Protein AF-A0A4W5R5I4-F1 (afdb_monomer)

Mean predicted aligned error: 6.37 Å

Organism: NCBI:txid62062

Nearest PDB structures (foldseek):
  8a1g-assembly2_B  TM=8.788E-01  e=7.323E-13  Homo sapiens
  8afz-assembly1_A  TM=8.769E-01  e=2.510E-12  Homo sapiens
  7aal-assembly1_B  TM=5.840E-01  e=8.034E-02  Homo sapiens
  8qbr-assembly1_A  TM=6.246E-01  e=3.257E-01  Nostoc punctiforme
  5f4y-assembly1_A  TM=2.989E-01  e=4.788E+00  Homo sapiens

Solvent-accessible surface area (backbone atoms only — not comparable to full-atom values): 8932 Å² total; per-residue (Å²): 114,73,26,82,76,42,84,52,62,55,51,14,51,32,46,48,50,48,52,54,43,52,54,54,48,50,54,48,50,52,55,47,53,49,45,50,43,69,48,47,48,48,50,52,51,52,49,53,52,49,54,50,52,52,51,53,50,54,52,50,49,53,51,41,43,50,55,22,51,55,43,45,54,48,41,52,55,48,53,57,51,43,54,52,39,62,76,67,71,44,68,86,61,46,59,58,46,51,55,55,45,55,53,37,53,53,52,30,55,49,28,49,52,54,37,50,52,52,54,53,50,50,54,54,50,51,60,46,45,64,65,50,50,56,51,55,52,51,54,47,52,48,53,46,53,52,51,53,52,52,50,53,54,51,52,50,51,50,52,62,69,44,47,65,46,61,55,62,63,108

Structure (mmCIF, N/CA/C/O backbone):
data_AF-A0A4W5R5I4-F1
#
_entry.id   AF-A0A4W5R5I4-F1
#
loop_
_atom_site.group_PDB
_atom_site.id
_atom_site.type_symbol
_atom_site.label_atom_id
_atom_site.label_alt_id
_atom_site.label_comp_id
_atom_site.label_asym_id
_atom_site.label_entity_id
_atom_site.label_seq_id
_atom_site.pdbx_PDB_ins_code
_atom_site.Cartn_x
_atom_site.Cartn_y
_atom_site.Cartn_z
_atom_site.occupancy
_atom_site.B_iso_or_equiv
_atom_site.auth_seq_id
_atom_site.auth_comp_id
_atom_site.auth_asym_id
_atom_site.auth_atom_id
_atom_site.pdbx_PDB_model_num
ATOM 1 N N . MET A 1 1 ? 22.814 18.826 -37.846 1.00 69.38 1 MET A N 1
ATOM 2 C CA . MET A 1 1 ? 23.467 17.504 -37.926 1.00 69.38 1 MET A CA 1
ATOM 3 C C . MET A 1 1 ? 24.881 17.719 -38.431 1.00 69.38 1 MET A C 1
ATOM 5 O O . MET A 1 1 ? 25.020 18.182 -39.555 1.00 69.38 1 MET A O 1
ATOM 9 N N . LEU A 1 2 ? 25.903 17.449 -37.614 1.00 81.38 2 LEU A N 1
ATOM 10 C CA . LEU A 1 2 ? 27.311 17.617 -38.015 1.00 81.38 2 LEU A CA 1
ATOM 11 C C . LEU A 1 2 ? 27.674 16.751 -39.233 1.00 81.38 2 LEU A C 1
ATOM 13 O O . LEU A 1 2 ? 28.460 17.185 -40.063 1.00 81.38 2 LEU A O 1
ATOM 17 N N . GLY A 1 3 ? 27.018 15.595 -39.407 1.00 79.94 3 GLY A N 1
ATOM 18 C CA . GLY A 1 3 ? 27.199 14.737 -40.584 1.00 79.94 3 GLY A CA 1
ATOM 19 C C . GLY A 1 3 ? 26.879 15.416 -41.922 1.00 79.94 3 GLY A C 1
ATOM 20 O O . GLY A 1 3 ? 27.497 15.085 -42.926 1.00 79.94 3 GLY A O 1
ATOM 21 N N . ASN A 1 4 ? 25.994 16.420 -41.951 1.00 81.00 4 ASN A N 1
ATOM 22 C CA . ASN A 1 4 ? 25.664 17.155 -43.183 1.00 81.00 4 ASN A CA 1
ATOM 23 C C . ASN A 1 4 ? 26.728 18.193 -43.570 1.00 81.00 4 ASN A C 1
ATOM 25 O O . ASN A 1 4 ? 26.650 18.773 -44.649 1.00 81.00 4 ASN A O 1
ATOM 29 N N . SER A 1 5 ? 27.666 18.477 -42.668 1.00 86.44 5 SER A N 1
ATOM 30 C CA . SER A 1 5 ? 28.751 19.442 -42.859 1.00 86.44 5 SER A CA 1
ATOM 31 C C . SER A 1 5 ? 30.116 18.760 -42.966 1.00 86.44 5 SER A C 1
ATOM 33 O O . SER A 1 5 ? 31.129 19.449 -42.968 1.00 86.44 5 SER A O 1
ATOM 35 N N . GLU A 1 6 ? 30.137 17.427 -43.016 1.00 89.62 6 GLU A N 1
ATOM 36 C CA . GLU A 1 6 ? 31.343 16.612 -43.082 1.00 89.62 6 GLU A CA 1
ATOM 37 C C . GLU A 1 6 ? 31.603 16.155 -44.522 1.00 89.62 6 GLU A C 1
ATOM 39 O O . GLU A 1 6 ? 30.757 15.499 -45.134 1.00 89.62 6 GLU A O 1
ATOM 44 N N . ASP A 1 7 ? 32.790 16.466 -45.039 1.00 88.12 7 ASP A N 1
ATOM 45 C CA . ASP A 1 7 ? 33.194 16.122 -46.405 1.00 88.12 7 ASP A CA 1
ATOM 46 C C . ASP A 1 7 ? 33.639 14.655 -46.514 1.00 88.12 7 ASP A C 1
ATOM 48 O O . ASP A 1 7 ? 33.486 14.018 -47.562 1.00 88.12 7 ASP A O 1
ATOM 52 N N . HIS A 1 8 ? 34.173 14.079 -45.430 1.00 89.06 8 HIS A N 1
ATOM 53 C CA . HIS A 1 8 ? 34.584 12.682 -45.411 1.00 89.06 8 HIS A CA 1
ATOM 54 C C . HIS A 1 8 ? 33.361 11.756 -45.360 1.00 89.06 8 HIS A C 1
ATOM 56 O O . HIS A 1 8 ? 32.729 11.571 -44.319 1.00 89.06 8 HIS A O 1
ATOM 62 N N . THR A 1 9 ? 33.040 11.111 -46.483 1.00 89.00 9 THR A N 1
ATOM 63 C CA . THR A 1 9 ? 31.789 10.352 -46.666 1.00 89.00 9 THR A CA 1
ATOM 64 C C . THR A 1 9 ? 31.544 9.282 -45.596 1.00 89.00 9 THR A C 1
ATOM 66 O O . THR A 1 9 ? 30.416 9.141 -45.124 1.00 89.00 9 THR A O 1
ATOM 6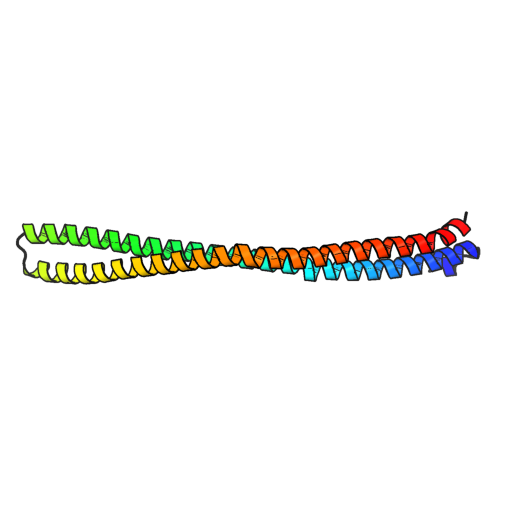9 N N . ALA A 1 10 ? 32.578 8.542 -45.177 1.00 88.38 10 ALA A N 1
ATOM 70 C CA . ALA A 1 10 ? 32.428 7.523 -44.133 1.00 88.38 10 ALA A CA 1
ATOM 71 C C . ALA A 1 10 ? 32.130 8.141 -42.755 1.00 88.38 10 ALA A C 1
ATOM 73 O O . ALA A 1 10 ? 31.322 7.607 -42.000 1.00 88.38 10 ALA A O 1
ATOM 74 N N . LEU A 1 11 ? 32.721 9.305 -42.458 1.00 90.12 11 LEU A N 1
ATOM 75 C CA . LEU A 1 11 ? 32.497 10.015 -41.198 1.00 90.12 11 LEU A CA 1
ATOM 76 C C . LEU A 1 11 ? 31.114 10.680 -41.190 1.00 90.12 11 LEU A C 1
ATOM 78 O O . LEU A 1 11 ? 30.377 10.543 -40.219 1.00 90.12 11 LEU A O 1
ATOM 82 N N . SER A 1 12 ? 30.718 11.307 -42.301 1.00 90.88 12 SER A N 1
ATOM 83 C CA . SER A 1 12 ? 29.371 11.853 -42.508 1.00 90.88 12 SER A CA 1
ATOM 84 C C . SER A 1 12 ? 28.286 10.792 -42.278 1.00 90.88 12 SER A C 1
ATOM 86 O O . SER A 1 12 ? 27.361 11.004 -41.490 1.00 90.88 12 SER A O 1
ATOM 88 N N . ARG A 1 13 ? 28.431 9.611 -42.897 1.00 90.12 13 ARG A N 1
ATOM 89 C CA . ARG A 1 13 ? 27.503 8.482 -42.738 1.00 90.12 13 ARG A CA 1
ATOM 90 C C . ARG A 1 13 ? 27.429 7.994 -41.293 1.00 90.12 13 ARG A C 1
ATOM 92 O O . ARG A 1 13 ? 26.325 7.817 -40.779 1.00 90.12 13 ARG A O 1
ATOM 99 N N . ALA A 1 14 ? 28.572 7.804 -40.638 1.00 92.56 14 ALA A N 1
ATOM 100 C CA . ALA A 1 14 ? 28.600 7.344 -39.257 1.00 92.56 14 ALA A CA 1
ATOM 101 C C . ALA A 1 14 ? 27.986 8.363 -38.285 1.00 92.56 14 ALA A C 1
ATOM 103 O O . ALA A 1 14 ? 27.259 7.972 -37.379 1.00 92.56 14 ALA A O 1
ATOM 104 N N . LEU A 1 15 ? 28.200 9.667 -38.497 1.00 92.88 15 LEU A N 1
ATOM 105 C CA . LEU A 1 15 ? 27.563 10.722 -37.703 1.00 92.88 15 LEU A CA 1
ATOM 106 C C . LEU A 1 15 ? 26.037 10.730 -37.868 1.00 92.88 15 LEU A C 1
ATOM 108 O O . LEU A 1 15 ? 25.318 10.917 -36.887 1.00 92.88 15 LEU A O 1
ATOM 112 N N . SER A 1 16 ? 25.536 10.515 -39.086 1.00 92.81 16 SER A N 1
ATOM 113 C CA . SER A 1 16 ? 24.093 10.431 -39.342 1.00 92.81 16 SER A CA 1
ATOM 114 C C . SER A 1 16 ? 23.466 9.195 -38.695 1.00 92.81 16 SER A C 1
ATOM 116 O O . SER A 1 16 ? 22.432 9.308 -38.044 1.00 92.81 16 SER A O 1
ATOM 118 N N . GLN A 1 17 ? 24.110 8.030 -38.795 1.00 93.00 17 GLN A N 1
ATOM 119 C CA . GLN A 1 17 ? 23.616 6.813 -38.145 1.00 93.00 17 GLN A CA 1
ATOM 120 C C . GLN A 1 17 ? 23.712 6.864 -36.623 1.00 93.00 17 GLN A C 1
ATOM 122 O O . GLN A 1 17 ? 22.820 6.361 -35.944 1.00 93.00 17 GLN A O 1
ATOM 127 N N . LEU A 1 18 ? 24.757 7.493 -36.079 1.00 95.06 18 LEU A N 1
ATOM 128 C CA . LEU A 1 18 ? 24.849 7.740 -34.644 1.00 95.06 18 LEU A CA 1
ATOM 129 C C . LEU A 1 18 ? 23.662 8.581 -34.177 1.00 95.06 18 LEU A C 1
ATOM 131 O O . LEU A 1 18 ? 23.035 8.242 -33.184 1.00 95.06 18 LEU A O 1
ATOM 135 N N . ALA A 1 19 ? 23.309 9.632 -34.919 1.00 95.25 19 ALA A N 1
ATOM 136 C CA . ALA A 1 19 ? 22.151 10.450 -34.585 1.00 95.25 19 ALA A CA 1
ATOM 137 C C . ALA A 1 19 ? 20.828 9.659 -34.634 1.00 95.25 19 ALA A C 1
ATOM 139 O O . ALA A 1 19 ? 20.008 9.817 -33.735 1.00 95.25 19 ALA A O 1
ATOM 140 N N . GLU A 1 20 ? 20.637 8.765 -35.612 1.00 95.06 20 GLU A N 1
ATOM 141 C CA . GLU A 1 20 ? 19.472 7.861 -35.638 1.00 95.06 20 GLU A CA 1
ATOM 142 C C . GLU A 1 20 ? 19.447 6.886 -34.449 1.00 95.06 20 GLU A C 1
ATOM 144 O O . GLU A 1 20 ? 18.379 6.529 -33.950 1.00 95.06 20 GLU A O 1
ATOM 149 N N . VAL A 1 21 ? 20.613 6.405 -34.010 1.00 97.00 21 VAL A N 1
ATOM 150 C CA . VAL A 1 21 ? 20.722 5.538 -32.831 1.00 97.00 21 VAL A CA 1
ATOM 151 C C . VAL A 1 21 ? 20.394 6.305 -31.562 1.00 97.00 21 VAL A C 1
ATOM 153 O O . VAL A 1 21 ? 19.598 5.812 -30.770 1.00 97.00 21 VAL A O 1
ATOM 156 N N . GLU A 1 22 ? 20.929 7.510 -31.394 1.00 96.81 22 GLU A N 1
ATOM 157 C CA . GLU A 1 22 ? 20.613 8.373 -30.253 1.00 96.81 22 GLU A CA 1
ATOM 158 C C . GLU A 1 22 ? 19.117 8.721 -30.203 1.00 96.81 22 GLU A C 1
ATOM 160 O O . GLU A 1 22 ? 18.518 8.649 -29.136 1.00 96.81 22 GLU A O 1
ATOM 165 N N . GLU A 1 23 ? 18.469 8.994 -31.342 1.00 97.06 23 GLU A N 1
ATOM 166 C CA . GLU A 1 23 ? 17.014 9.217 -31.399 1.00 97.06 23 GLU A CA 1
ATOM 167 C C . GLU A 1 23 ? 16.222 7.981 -30.934 1.00 97.06 23 GLU A C 1
ATOM 169 O O . GLU A 1 23 ? 15.281 8.084 -30.145 1.00 97.06 23 GLU A O 1
ATOM 174 N N . LYS A 1 24 ? 16.631 6.780 -31.363 1.00 97.62 24 LYS A N 1
ATOM 175 C CA . LYS A 1 24 ? 16.007 5.523 -30.916 1.00 97.62 24 LYS A CA 1
ATOM 176 C C . LYS A 1 24 ? 16.254 5.241 -29.434 1.00 97.62 24 LYS A C 1
ATOM 178 O O . LYS A 1 24 ? 15.382 4.672 -28.778 1.00 97.62 24 LYS A O 1
ATOM 183 N N . ILE A 1 25 ? 17.431 5.591 -28.918 1.00 97.88 25 ILE A N 1
ATOM 184 C CA . ILE A 1 25 ? 17.775 5.464 -27.498 1.00 97.88 25 ILE A CA 1
ATOM 185 C C . ILE A 1 25 ? 16.954 6.448 -26.665 1.00 97.88 25 ILE A C 1
ATOM 187 O O . ILE A 1 25 ? 16.450 6.058 -25.615 1.00 97.88 25 ILE A O 1
ATOM 191 N N . ASP A 1 26 ? 16.761 7.681 -27.136 1.00 98.00 26 ASP A N 1
ATOM 192 C CA . ASP A 1 26 ? 15.919 8.664 -26.455 1.00 98.00 26 ASP A CA 1
ATOM 193 C C . ASP A 1 26 ? 14.480 8.156 -26.320 1.00 98.00 26 ASP A C 1
ATOM 195 O O . ASP A 1 26 ? 13.950 8.103 -25.210 1.00 98.00 26 ASP A O 1
ATOM 199 N N . GLN A 1 27 ? 13.885 7.653 -27.408 1.00 97.12 27 GLN A N 1
ATOM 200 C CA . GLN A 1 27 ? 12.551 7.048 -27.350 1.00 97.12 27 GLN A CA 1
ATOM 201 C C . GLN A 1 27 ? 12.494 5.873 -26.362 1.00 97.12 27 GLN A C 1
ATOM 203 O O . GLN A 1 27 ? 11.547 5.739 -25.589 1.00 97.12 27 GLN A O 1
ATOM 208 N N . LEU A 1 28 ? 13.530 5.036 -26.345 1.00 97.25 28 LEU A N 1
ATOM 209 C CA . LEU A 1 28 ? 13.613 3.896 -25.439 1.00 97.25 28 LEU A CA 1
ATOM 210 C C . LEU A 1 28 ? 13.712 4.325 -23.964 1.00 97.25 28 LEU A C 1
ATOM 212 O O . LEU A 1 28 ? 13.123 3.688 -23.088 1.00 97.25 28 LEU A O 1
ATOM 216 N N . HIS A 1 29 ? 14.427 5.414 -23.676 1.00 97.38 29 HIS A N 1
ATOM 217 C CA . HIS A 1 29 ? 14.474 6.007 -22.342 1.00 97.38 29 HIS A CA 1
ATOM 218 C C . HIS A 1 29 ? 13.138 6.637 -21.943 1.00 97.38 29 HIS A C 1
ATOM 220 O O . HIS A 1 29 ? 12.758 6.531 -20.776 1.00 97.38 29 HIS A O 1
ATOM 226 N N . GLN A 1 30 ? 12.403 7.243 -22.879 1.00 97.19 30 GLN A N 1
ATOM 227 C CA . GLN A 1 30 ? 11.043 7.722 -22.617 1.00 97.19 30 GLN A CA 1
ATOM 228 C C . GLN A 1 30 ? 10.117 6.558 -22.233 1.00 97.19 30 GLN A C 1
ATOM 230 O O . GLN A 1 30 ? 9.420 6.636 -21.221 1.00 97.19 30 GLN A O 1
ATOM 235 N N . ASP A 1 31 ? 10.170 5.446 -22.970 1.00 95.25 31 ASP A N 1
ATOM 236 C CA . ASP A 1 31 ? 9.391 4.240 -22.665 1.00 95.25 31 ASP A CA 1
ATOM 237 C C . ASP A 1 31 ? 9.753 3.660 -21.288 1.00 95.25 31 ASP A C 1
ATOM 239 O O . ASP A 1 31 ? 8.870 3.288 -20.508 1.00 95.25 31 ASP A O 1
ATOM 243 N N . GLN A 1 32 ? 11.047 3.638 -20.946 1.00 97.06 32 GLN A N 1
ATOM 244 C CA . GLN A 1 32 ? 11.496 3.228 -19.616 1.00 97.06 32 GLN A CA 1
ATOM 245 C C . GLN A 1 32 ? 10.965 4.167 -18.527 1.00 97.06 32 GLN A C 1
ATOM 247 O O . GLN A 1 32 ? 10.431 3.690 -17.530 1.00 97.06 32 GLN A O 1
ATOM 252 N N . ALA A 1 33 ? 11.039 5.485 -18.720 1.00 97.25 33 ALA A N 1
ATOM 253 C CA . ALA A 1 33 ? 10.523 6.453 -17.756 1.00 97.25 33 ALA A CA 1
ATOM 254 C C . ALA A 1 33 ? 9.013 6.274 -17.512 1.00 97.25 33 ALA A C 1
ATOM 256 O O . ALA A 1 33 ? 8.544 6.390 -16.376 1.00 97.25 33 ALA A O 1
ATOM 257 N N . TYR A 1 34 ? 8.246 5.933 -18.554 1.00 95.81 34 TYR A N 1
ATOM 258 C CA . TYR A 1 34 ? 6.835 5.581 -18.405 1.00 95.81 34 TYR A CA 1
ATOM 259 C C . TYR A 1 34 ? 6.636 4.307 -17.583 1.00 95.81 34 TYR A C 1
ATOM 261 O O . TYR A 1 34 ? 5.767 4.284 -16.708 1.00 95.81 34 TYR A O 1
ATOM 269 N N . ALA A 1 35 ? 7.432 3.264 -17.819 1.00 94.44 35 ALA A N 1
ATOM 270 C CA . ALA A 1 35 ? 7.376 2.039 -17.027 1.00 94.44 35 ALA A CA 1
ATOM 271 C C . ALA A 1 35 ? 7.736 2.299 -15.552 1.00 94.44 35 ALA A C 1
ATOM 273 O O . ALA A 1 35 ? 6.999 1.878 -14.657 1.00 94.44 35 ALA A O 1
ATOM 274 N N . ASP A 1 36 ? 8.810 3.047 -15.293 1.00 96.00 36 ASP A N 1
ATOM 275 C CA . ASP A 1 36 ? 9.261 3.434 -13.952 1.00 96.00 36 ASP A CA 1
ATOM 276 C C . ASP A 1 36 ? 8.155 4.189 -13.195 1.00 96.00 36 ASP A C 1
ATOM 278 O O . ASP A 1 36 ? 7.868 3.909 -12.026 1.00 96.00 36 ASP A O 1
ATOM 282 N N . PHE A 1 37 ? 7.475 5.121 -13.864 1.00 95.19 37 PHE A N 1
ATOM 283 C CA . PHE A 1 37 ? 6.399 5.890 -13.251 1.00 95.19 37 PHE A CA 1
ATOM 284 C C . PHE A 1 37 ? 5.130 5.049 -13.035 1.00 95.19 37 PHE A C 1
ATOM 286 O O . PHE A 1 37 ? 4.674 4.882 -11.901 1.00 95.19 37 PHE A O 1
ATOM 293 N N . TYR A 1 38 ? 4.563 4.489 -14.105 1.00 93.00 38 TYR A N 1
ATOM 294 C CA . TYR A 1 38 ? 3.236 3.869 -14.062 1.00 93.00 38 TYR A CA 1
ATOM 295 C C . TYR A 1 38 ? 3.219 2.469 -13.451 1.00 93.00 38 TYR A C 1
ATOM 297 O O . TYR A 1 38 ? 2.192 2.062 -12.910 1.00 93.00 38 TYR A O 1
ATOM 305 N N . LEU A 1 39 ? 4.318 1.714 -13.537 1.00 91.25 39 LEU A N 1
ATOM 306 C CA . LEU A 1 39 ? 4.378 0.366 -12.969 1.00 91.25 39 LEU A CA 1
ATOM 307 C C . LEU A 1 39 ? 4.979 0.370 -11.569 1.00 91.25 39 LEU A C 1
ATOM 309 O O . LEU A 1 39 ? 4.483 -0.346 -10.701 1.00 91.25 39 LEU A O 1
ATOM 313 N N . PHE A 1 40 ? 6.038 1.149 -11.338 1.00 92.75 40 PHE A N 1
ATOM 314 C CA . PHE A 1 40 ? 6.781 1.081 -10.083 1.00 92.75 40 PHE A CA 1
ATOM 315 C C . PHE A 1 40 ? 6.392 2.184 -9.094 1.00 92.75 40 PHE A C 1
ATOM 317 O O . PHE A 1 40 ? 5.986 1.875 -7.971 1.00 92.75 40 PHE A O 1
ATOM 324 N N . SER A 1 41 ? 6.466 3.455 -9.495 1.00 95.00 41 SER A N 1
ATOM 325 C CA . SER A 1 41 ? 6.160 4.583 -8.602 1.00 95.00 41 SER A CA 1
ATOM 326 C C . SER A 1 41 ? 4.709 4.551 -8.106 1.00 95.00 41 SER A C 1
ATOM 328 O O . SER A 1 41 ? 4.467 4.635 -6.899 1.00 95.00 41 SER A O 1
ATOM 330 N N . GLU A 1 42 ? 3.741 4.339 -9.003 1.00 92.75 42 GLU A N 1
ATOM 331 C CA . GLU A 1 42 ? 2.324 4.229 -8.625 1.00 92.75 42 GLU A CA 1
ATOM 332 C C . GLU A 1 42 ? 2.056 3.035 -7.693 1.00 92.75 42 GLU A C 1
ATOM 334 O O . GLU A 1 42 ? 1.382 3.190 -6.671 1.00 92.75 42 GLU A O 1
ATOM 339 N N . LEU A 1 43 ? 2.661 1.869 -7.966 1.00 91.75 43 LEU A N 1
ATOM 340 C CA . LEU A 1 43 ? 2.556 0.687 -7.101 1.00 91.75 43 LEU A CA 1
ATOM 341 C C . LEU A 1 43 ? 3.059 0.980 -5.682 1.00 91.75 43 LEU A C 1
ATOM 343 O O . LEU A 1 43 ? 2.408 0.611 -4.700 1.00 91.75 43 LEU A O 1
ATOM 347 N N . LEU A 1 44 ? 4.216 1.638 -5.559 1.00 91.69 44 LEU A N 1
ATOM 348 C CA . LEU A 1 44 ? 4.758 2.045 -4.263 1.00 91.69 44 LEU A CA 1
ATOM 349 C C . LEU A 1 44 ? 3.834 3.045 -3.562 1.00 91.69 44 LEU A C 1
ATOM 351 O O . LEU A 1 44 ? 3.572 2.899 -2.365 1.00 91.69 44 LEU A O 1
ATOM 355 N N . GLY A 1 45 ? 3.311 4.027 -4.298 1.00 94.25 45 GLY A N 1
ATOM 356 C CA . GLY A 1 45 ? 2.362 5.012 -3.785 1.00 94.25 45 GLY A CA 1
ATOM 357 C C . GLY A 1 45 ? 1.106 4.363 -3.202 1.00 94.25 45 GLY A C 1
ATOM 358 O O . GLY A 1 45 ? 0.713 4.671 -2.072 1.00 94.25 45 GLY A O 1
ATOM 359 N N . ASP A 1 46 ? 0.513 3.413 -3.922 1.00 91.12 46 ASP A N 1
ATOM 360 C CA . ASP A 1 46 ? -0.633 2.634 -3.448 1.00 91.12 46 ASP A CA 1
ATOM 361 C C . ASP A 1 46 ? -0.312 1.833 -2.190 1.00 91.12 46 ASP A C 1
ATOM 363 O O . ASP A 1 46 ? -1.104 1.805 -1.244 1.00 91.12 46 ASP A O 1
ATOM 367 N N . TYR A 1 47 ? 0.877 1.237 -2.125 1.00 89.44 47 TYR A N 1
ATOM 368 C CA . TYR A 1 47 ? 1.321 0.499 -0.948 1.00 89.44 47 TYR A CA 1
ATOM 369 C C . TYR A 1 47 ? 1.472 1.387 0.285 1.00 89.44 47 TYR A C 1
ATOM 371 O O . TYR A 1 47 ? 1.021 1.022 1.375 1.00 89.44 47 TYR A O 1
ATOM 379 N N . VAL A 1 48 ? 2.056 2.573 0.126 1.00 93.00 48 VAL A N 1
ATOM 380 C CA . VAL A 1 48 ? 2.182 3.547 1.217 1.00 93.00 48 VAL A CA 1
ATOM 381 C C . VAL A 1 48 ? 0.801 3.989 1.707 1.00 93.00 48 VAL A C 1
ATOM 383 O O . VAL A 1 48 ? 0.557 4.011 2.921 1.00 93.00 48 VAL A O 1
ATOM 386 N N . ARG A 1 49 ? -0.131 4.283 0.790 1.00 94.62 49 ARG A N 1
ATOM 387 C CA . ARG A 1 49 ? -1.523 4.629 1.129 1.00 94.62 49 ARG A CA 1
ATOM 388 C C . ARG A 1 49 ? -2.213 3.498 1.890 1.00 94.62 49 ARG A C 1
ATOM 390 O O . ARG A 1 49 ? -2.845 3.738 2.919 1.00 94.62 49 ARG A O 1
ATOM 397 N N . LEU A 1 50 ? -2.040 2.262 1.437 1.00 91.38 50 LEU A N 1
ATOM 398 C CA . LEU A 1 50 ? -2.653 1.086 2.043 1.00 91.38 50 LEU A CA 1
ATOM 399 C C . LEU A 1 50 ? -2.110 0.805 3.449 1.00 91.38 50 LEU A C 1
ATOM 401 O O . LEU A 1 50 ? -2.891 0.612 4.379 1.00 91.38 50 LEU A O 1
ATOM 405 N N . ILE A 1 51 ? -0.790 0.865 3.646 1.00 90.56 51 ILE A N 1
ATOM 406 C CA . ILE A 1 51 ? -0.170 0.741 4.977 1.00 90.56 51 ILE A CA 1
ATOM 407 C C . ILE A 1 51 ? -0.677 1.845 5.913 1.00 90.56 51 ILE A C 1
ATOM 409 O O . ILE A 1 51 ? -0.941 1.594 7.090 1.00 90.56 51 ILE A O 1
ATOM 413 N N . THR A 1 52 ? -0.852 3.062 5.398 1.00 95.69 52 THR A N 1
ATOM 414 C CA . THR A 1 52 ? -1.402 4.185 6.170 1.00 95.69 52 THR A CA 1
ATOM 415 C C . THR A 1 52 ? -2.845 3.916 6.602 1.00 95.69 52 THR A C 1
ATOM 417 O O . THR A 1 52 ? -3.181 4.120 7.768 1.00 95.69 52 THR A O 1
ATOM 420 N N . ALA A 1 53 ? -3.683 3.375 5.715 1.00 93.81 53 ALA A N 1
ATOM 421 C CA . ALA A 1 53 ? -5.043 2.970 6.062 1.00 93.81 53 ALA A CA 1
ATOM 422 C C . ALA A 1 53 ? -5.061 1.861 7.129 1.00 93.81 53 ALA A C 1
ATOM 424 O O . ALA A 1 53 ? -5.822 1.945 8.094 1.00 93.81 53 ALA A O 1
ATOM 425 N N . VAL A 1 54 ? -4.182 0.859 7.010 1.00 92.81 54 VAL A N 1
ATOM 426 C CA . VAL A 1 54 ? -4.041 -0.214 8.009 1.00 92.81 54 VAL A CA 1
ATOM 427 C C . VAL A 1 54 ? -3.669 0.356 9.380 1.00 92.81 54 VAL A C 1
ATOM 429 O O . VAL A 1 54 ? -4.294 -0.013 10.374 1.00 92.81 54 VAL A O 1
ATOM 432 N N . LYS A 1 55 ? -2.721 1.302 9.451 1.00 95.50 55 LYS A N 1
ATOM 433 C CA . LYS A 1 55 ? -2.391 2.008 10.704 1.00 95.50 55 LYS A CA 1
ATOM 434 C C . LYS A 1 55 ? -3.622 2.691 11.308 1.00 95.50 55 LYS A C 1
ATOM 436 O O . LYS A 1 55 ? -3.913 2.475 12.481 1.00 95.50 55 LYS A O 1
ATOM 441 N N . GLY A 1 56 ? -4.400 3.410 10.496 1.00 96.69 56 GLY A N 1
ATOM 442 C CA . GLY A 1 56 ? -5.637 4.057 10.950 1.00 96.69 56 GLY A CA 1
ATOM 443 C C . GLY A 1 56 ? -6.668 3.078 11.531 1.00 96.69 56 GLY A C 1
ATOM 444 O O . GLY A 1 56 ? -7.357 3.398 12.501 1.00 96.69 56 GLY A O 1
ATOM 445 N N . VAL A 1 57 ? -6.743 1.856 11.000 1.00 96.25 57 VAL A N 1
ATOM 446 C CA . VAL A 1 57 ? -7.608 0.795 11.539 1.00 96.25 57 VAL A CA 1
ATOM 447 C C . VAL A 1 57 ? -7.123 0.307 12.914 1.00 96.25 57 VAL A C 1
ATOM 449 O O . VAL A 1 57 ? -7.941 0.115 13.819 1.00 96.25 57 VAL A O 1
ATOM 452 N N . PHE A 1 58 ? -5.811 0.144 13.111 1.00 97.12 58 PHE A N 1
ATOM 453 C CA . PHE A 1 58 ? -5.249 -0.196 14.425 1.00 97.12 58 PHE A CA 1
ATOM 454 C C . PHE A 1 58 ? -5.471 0.917 15.456 1.00 97.12 58 PHE A C 1
ATOM 456 O O . PHE A 1 58 ? -5.844 0.622 16.595 1.00 97.12 58 PHE A O 1
ATOM 463 N N . ASP A 1 59 ? -5.340 2.181 15.053 1.00 98.25 59 ASP A N 1
ATOM 464 C CA . ASP A 1 59 ? -5.649 3.325 15.914 1.00 98.25 59 ASP A CA 1
ATOM 465 C C . ASP A 1 59 ? -7.124 3.334 16.323 1.00 98.25 59 ASP A C 1
ATOM 467 O O . ASP A 1 59 ? -7.459 3.587 17.483 1.00 98.25 59 ASP A O 1
ATOM 471 N N . HIS A 1 60 ? -8.031 3.012 15.395 1.00 97.44 60 HIS A N 1
ATOM 472 C CA . HIS A 1 60 ? -9.452 2.902 15.708 1.00 97.44 60 HIS A CA 1
ATOM 473 C C . HIS A 1 60 ? -9.727 1.772 16.709 1.00 97.44 60 HIS A C 1
ATOM 475 O O . HIS A 1 60 ? -10.445 1.983 17.685 1.00 97.44 60 HIS A O 1
ATOM 481 N N . ARG A 1 61 ? -9.082 0.608 16.548 1.00 98.31 61 ARG A N 1
ATOM 482 C CA . ARG A 1 61 ? -9.146 -0.484 17.534 1.00 98.31 61 ARG A CA 1
ATOM 483 C C . ARG A 1 61 ? -8.674 -0.041 18.917 1.00 98.31 61 ARG A C 1
ATOM 485 O O . ARG A 1 61 ? -9.316 -0.390 19.906 1.00 98.31 61 ARG A O 1
ATOM 492 N N . MET A 1 62 ? -7.581 0.718 18.991 1.00 98.50 62 MET A N 1
ATOM 493 C CA . MET A 1 62 ? -7.060 1.237 20.257 1.00 98.50 62 MET A CA 1
ATOM 494 C C . MET A 1 62 ? -8.052 2.198 20.924 1.00 98.50 62 MET A C 1
ATOM 496 O O . MET A 1 62 ? -8.288 2.105 22.126 1.00 98.50 62 MET A O 1
ATOM 500 N N . LYS A 1 63 ? -8.704 3.069 20.144 1.00 98.31 63 LYS A N 1
ATOM 501 C CA . LYS A 1 63 ? -9.759 3.969 20.643 1.00 98.31 63 LYS A CA 1
ATOM 502 C C . LYS A 1 63 ? -10.975 3.203 21.169 1.00 98.31 63 LYS A C 1
ATOM 504 O O . LYS A 1 63 ? -11.471 3.531 22.244 1.00 98.31 63 LYS A O 1
ATOM 509 N N . THR A 1 64 ? -11.433 2.173 20.454 1.00 98.31 64 THR A N 1
ATOM 510 C CA . THR A 1 64 ? -12.542 1.312 20.904 1.00 98.31 64 THR A CA 1
ATOM 511 C C . THR A 1 64 ? -12.200 0.610 22.215 1.00 98.31 64 THR A C 1
ATOM 513 O O . THR A 1 64 ? -13.016 0.599 23.134 1.00 98.31 64 THR A O 1
ATOM 516 N N . TRP A 1 65 ? -10.975 0.090 22.334 1.00 98.56 65 TRP A N 1
ATOM 517 C CA . TRP A 1 65 ? -10.489 -0.516 23.571 1.00 98.56 65 TRP A CA 1
ATOM 518 C C . TRP A 1 65 ? -10.450 0.479 24.733 1.00 98.56 65 TRP A C 1
ATOM 520 O O . TRP A 1 65 ? -11.011 0.196 25.787 1.00 98.56 65 TRP A O 1
ATOM 530 N N . SER A 1 66 ? -9.851 1.658 24.531 1.00 98.38 66 SER A N 1
ATOM 531 C CA . SER A 1 66 ? -9.767 2.698 25.564 1.00 98.38 66 SER A CA 1
ATOM 532 C C . SER A 1 66 ? -11.155 3.077 26.075 1.00 98.38 66 SER A C 1
ATOM 534 O O . SER A 1 66 ? -11.397 3.044 27.275 1.00 98.38 66 SER A O 1
ATOM 536 N N . LYS A 1 67 ? -12.107 3.330 25.166 1.00 98.00 67 LYS A N 1
ATOM 537 C CA . LYS A 1 67 ? -13.494 3.663 25.523 1.00 98.00 67 LYS A CA 1
ATOM 538 C C . LYS A 1 67 ? -14.154 2.568 26.366 1.00 98.00 67 LYS A C 1
ATOM 540 O O . LYS A 1 67 ? -14.876 2.871 27.319 1.00 98.00 67 LYS A O 1
ATOM 545 N N . TRP A 1 68 ? -13.939 1.303 26.008 1.00 98.56 68 TRP A N 1
ATOM 546 C CA . TRP A 1 68 ? -14.455 0.173 26.775 1.00 98.56 68 TRP A CA 1
ATOM 547 C C . TRP A 1 68 ? -13.856 0.134 28.187 1.00 98.56 68 TRP A C 1
ATOM 549 O O . TRP A 1 68 ? -14.610 0.065 29.158 1.00 98.56 68 TRP A O 1
ATOM 559 N N . GLN A 1 69 ? -12.535 0.273 28.310 1.00 98.56 69 GLN A N 1
ATOM 560 C CA . GLN A 1 69 ? -11.839 0.279 29.599 1.00 98.56 69 GLN A CA 1
ATOM 561 C C . GLN A 1 69 ? -12.248 1.461 30.489 1.00 98.56 69 GLN A C 1
ATOM 563 O O . GLN A 1 69 ? -12.512 1.272 31.675 1.00 98.56 69 GLN A O 1
ATOM 568 N N . ASP A 1 70 ? -12.397 2.660 29.922 1.00 98.44 70 ASP A N 1
ATOM 569 C CA . ASP A 1 70 ? -12.866 3.843 30.653 1.00 98.44 70 ASP A CA 1
ATOM 570 C C . ASP A 1 70 ? -14.279 3.628 31.217 1.00 98.44 70 ASP A C 1
ATOM 572 O O . ASP A 1 70 ? -14.568 3.962 32.371 1.00 98.44 70 ASP A O 1
ATOM 576 N N . THR A 1 71 ? -15.158 3.006 30.424 1.00 98.06 71 THR A N 1
ATOM 577 C CA . THR A 1 71 ? -16.520 2.652 30.850 1.00 98.06 71 THR A CA 1
ATOM 578 C C . THR A 1 71 ? -16.494 1.596 31.959 1.00 98.06 71 THR A C 1
ATOM 580 O O . THR A 1 71 ? -17.240 1.701 32.933 1.00 98.06 71 THR A O 1
ATOM 583 N N . GLN A 1 72 ? -15.609 0.603 31.851 1.00 97.94 72 GLN A N 1
ATOM 584 C CA . GLN A 1 72 ? -15.434 -0.450 32.851 1.00 97.94 72 GLN A CA 1
ATOM 585 C C . GLN A 1 72 ? -14.924 0.110 34.188 1.00 97.94 72 GLN A C 1
ATOM 587 O O . GLN A 1 72 ? -15.457 -0.231 35.247 1.00 97.94 72 GLN A O 1
ATOM 592 N N . LEU A 1 73 ? -13.960 1.033 34.149 1.00 98.25 73 LEU A N 1
ATOM 593 C CA . LEU A 1 73 ? -13.462 1.733 35.332 1.00 98.25 73 LEU A CA 1
ATOM 594 C C . LEU A 1 73 ? -14.550 2.602 35.983 1.00 98.25 73 LEU A C 1
ATOM 596 O O . LEU A 1 73 ? -14.665 2.647 37.210 1.00 98.25 73 LEU A O 1
ATOM 600 N N . LEU A 1 74 ? -15.365 3.291 35.179 1.00 98.00 74 LEU A N 1
ATOM 601 C CA . LEU A 1 74 ? -16.493 4.074 35.685 1.00 98.00 74 LEU A CA 1
ATOM 602 C C . LEU A 1 74 ? -17.536 3.184 36.378 1.00 98.00 74 LEU A C 1
ATOM 604 O O . LEU A 1 74 ? -17.994 3.530 37.469 1.00 98.00 74 LEU A O 1
ATOM 608 N N . LEU A 1 75 ? -17.872 2.034 35.785 1.00 98.31 75 LEU A N 1
ATOM 609 C CA . LEU A 1 75 ? -18.772 1.047 36.386 1.00 98.31 75 LEU A CA 1
ATOM 610 C C . LEU A 1 75 ? -18.253 0.575 37.751 1.00 98.31 75 LEU A C 1
ATOM 612 O O . LEU A 1 75 ? -19.012 0.546 38.719 1.00 98.31 75 LEU A O 1
ATOM 616 N N . GLN A 1 76 ? -16.958 0.262 37.855 1.00 97.62 76 GLN A N 1
ATOM 617 C CA . GLN A 1 76 ? -16.347 -0.137 39.125 1.00 97.62 76 GLN A CA 1
ATOM 618 C C . GLN A 1 76 ? -16.507 0.950 40.198 1.00 97.62 76 GLN A C 1
ATOM 620 O O . GLN A 1 76 ? -16.982 0.666 41.298 1.00 97.62 76 GLN A O 1
ATOM 625 N N . LYS A 1 77 ? -16.201 2.211 39.866 1.00 97.69 77 LYS A N 1
ATOM 626 C CA . LYS A 1 77 ? -16.367 3.343 40.794 1.00 97.69 77 LYS A CA 1
ATOM 627 C C . LYS A 1 77 ? -17.820 3.525 41.243 1.00 97.69 77 LYS A C 1
ATOM 629 O O . LYS A 1 77 ? -18.065 3.871 42.398 1.00 97.69 77 LYS A O 1
ATOM 634 N N . LYS A 1 78 ? -18.791 3.305 40.349 1.00 96.25 78 LYS A N 1
ATOM 635 C CA . LYS A 1 78 ? -20.223 3.399 40.676 1.00 96.25 78 LYS A CA 1
ATOM 636 C C . LYS A 1 78 ? -20.672 2.285 41.620 1.00 96.25 78 LYS A C 1
ATOM 638 O O . LYS A 1 78 ? -21.353 2.591 42.593 1.00 96.25 78 LYS A O 1
ATOM 643 N N . ARG A 1 79 ? -20.206 1.049 41.416 1.00 96.31 79 ARG A N 1
ATOM 644 C CA . ARG A 1 79 ? -20.441 -0.073 42.347 1.00 96.31 79 ARG A CA 1
ATOM 645 C C . ARG A 1 79 ? -19.850 0.190 43.736 1.00 96.31 79 ARG A C 1
ATOM 647 O O . ARG A 1 79 ? -20.510 -0.037 44.744 1.00 96.31 79 ARG A O 1
ATOM 654 N N . GLU A 1 80 ? -18.636 0.737 43.811 1.00 95.56 80 GLU A N 1
ATOM 655 C CA . GLU A 1 80 ? -18.026 1.129 45.093 1.00 95.56 80 GLU A CA 1
ATOM 656 C C . GLU A 1 80 ? -18.820 2.239 45.808 1.00 95.56 80 GLU A C 1
ATOM 658 O O . GLU A 1 80 ? -18.932 2.242 47.036 1.00 95.56 80 GLU A O 1
ATOM 663 N N . ALA A 1 81 ? -19.376 3.193 45.056 1.00 93.50 81 ALA A N 1
ATOM 664 C CA . ALA A 1 81 ? -20.216 4.256 45.603 1.00 93.50 81 ALA A CA 1
ATOM 665 C C . ALA A 1 81 ? -21.583 3.738 46.084 1.00 93.50 81 ALA A C 1
ATOM 667 O O . ALA A 1 81 ? -22.034 4.147 47.155 1.00 93.50 81 ALA A O 1
ATOM 668 N N . GLU A 1 82 ? -22.216 2.827 45.339 1.00 93.94 82 GLU A N 1
ATOM 669 C CA . GLU A 1 82 ? -23.455 2.150 45.747 1.00 93.94 82 GLU A CA 1
ATOM 670 C C . GLU A 1 82 ? -23.254 1.388 47.062 1.00 93.94 82 GLU A C 1
ATOM 672 O O . GLU A 1 82 ? -24.018 1.594 48.004 1.00 93.94 82 GLU A O 1
ATOM 677 N N . ALA A 1 83 ? -22.175 0.605 47.181 1.00 92.31 83 ALA A N 1
ATOM 678 C CA . ALA A 1 83 ? -21.857 -0.118 48.412 1.00 92.31 83 ALA A CA 1
ATOM 679 C C . ALA A 1 83 ? -21.781 0.830 49.624 1.00 92.31 83 ALA A C 1
ATOM 681 O O . ALA A 1 83 ? -22.359 0.560 50.677 1.00 92.31 83 ALA A O 1
ATOM 682 N N . LYS A 1 84 ? -21.140 1.999 49.471 1.00 91.94 84 LYS A N 1
ATOM 683 C CA . LYS A 1 84 ? -21.084 3.031 50.525 1.00 91.94 84 LYS A CA 1
ATOM 684 C C . LYS A 1 84 ? -22.463 3.606 50.869 1.00 91.94 84 LYS A C 1
ATOM 686 O O . LYS A 1 84 ? -22.726 3.866 52.043 1.00 91.94 84 LYS A O 1
ATOM 691 N N . LEU A 1 85 ? -23.338 3.820 49.882 1.00 90.06 85 LEU A N 1
ATOM 692 C CA . LEU A 1 85 ? -24.713 4.289 50.111 1.00 90.06 85 LEU A CA 1
ATOM 693 C C . LEU A 1 85 ? -25.551 3.253 50.864 1.00 90.06 85 LEU A C 1
ATOM 695 O O . LEU A 1 85 ? -26.329 3.632 51.743 1.00 90.06 85 LEU A O 1
ATOM 699 N N . GLN A 1 86 ? -25.352 1.971 50.558 1.00 88.44 86 GLN A N 1
ATOM 700 C CA . GLN A 1 86 ? -26.002 0.860 51.243 1.00 88.44 86 GLN A CA 1
ATOM 701 C C . GLN A 1 86 ? -25.601 0.815 52.726 1.00 88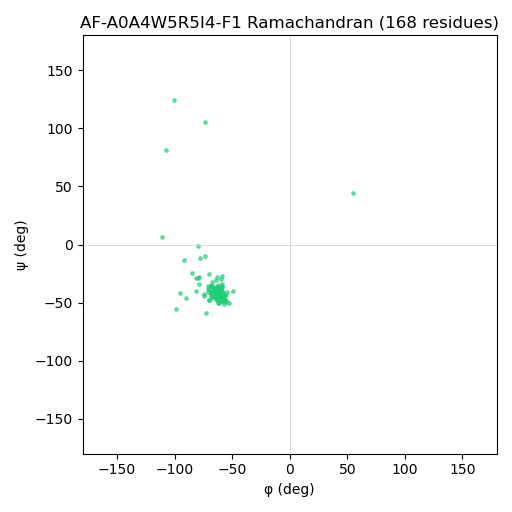.44 86 GLN A C 1
ATOM 703 O O . GLN A 1 86 ? -26.474 0.759 53.588 1.00 88.44 86 GLN A O 1
ATOM 708 N N . PHE A 1 87 ? -24.307 0.963 53.043 1.00 89.00 87 PHE A N 1
ATOM 709 C CA . PHE A 1 87 ? -23.836 1.085 54.433 1.00 89.00 87 PHE A CA 1
ATOM 710 C C . PHE A 1 87 ? -24.378 2.329 55.153 1.00 89.00 87 PHE A C 1
ATOM 712 O O . PHE A 1 87 ? -24.645 2.282 56.351 1.00 89.00 87 PHE A O 1
ATOM 719 N N . ALA A 1 88 ? -24.553 3.445 54.440 1.00 88.06 88 ALA A N 1
ATOM 720 C CA . ALA A 1 88 ? -25.069 4.695 55.001 1.00 88.06 88 ALA A CA 1
ATOM 721 C C . ALA A 1 88 ? -26.603 4.730 55.166 1.00 88.06 88 ALA A C 1
ATOM 723 O O . ALA A 1 88 ? -27.127 5.738 55.642 1.00 88.06 88 ALA A O 1
ATOM 724 N N . ASN A 1 89 ? -27.314 3.666 54.766 1.00 83.94 89 ASN A N 1
ATOM 725 C CA . ASN A 1 89 ? -28.761 3.490 54.915 1.00 83.94 89 ASN A CA 1
ATOM 726 C C . ASN A 1 89 ? -29.601 4.642 54.307 1.00 83.94 89 ASN A C 1
ATOM 728 O O . ASN A 1 89 ? -30.535 5.150 54.927 1.00 83.94 89 ASN A O 1
ATOM 732 N N . LYS A 1 90 ? -29.245 5.087 53.087 1.00 78.00 90 LYS A N 1
ATOM 733 C CA . LYS A 1 90 ? -29.937 6.161 52.335 1.00 78.00 90 LYS A CA 1
ATOM 734 C C . LYS A 1 90 ? -30.740 5.602 51.142 1.00 78.00 90 LYS A C 1
ATOM 736 O O . LYS A 1 90 ? -30.244 5.668 50.015 1.00 78.00 90 LYS A O 1
ATOM 741 N N . PRO A 1 91 ? -31.959 5.071 51.357 1.00 76.06 91 PRO A N 1
ATOM 742 C CA . PRO A 1 91 ? -32.708 4.310 50.349 1.00 76.06 91 PRO A CA 1
ATOM 743 C C . PRO A 1 91 ? -33.080 5.123 49.098 1.00 76.06 91 PRO A C 1
ATOM 745 O O . PRO A 1 91 ? -32.959 4.604 47.992 1.00 76.06 91 PRO A O 1
ATOM 748 N N . ASP A 1 92 ? -33.411 6.411 49.236 1.00 79.12 92 ASP A N 1
ATOM 749 C CA . ASP A 1 92 ? -33.833 7.258 48.103 1.00 79.12 92 ASP A CA 1
ATOM 750 C C . ASP A 1 92 ? -32.741 7.441 47.035 1.00 79.12 92 ASP A C 1
ATOM 752 O O . ASP A 1 92 ? -33.033 7.639 45.858 1.00 79.12 92 ASP A O 1
ATOM 756 N N . LYS A 1 93 ? -31.462 7.365 47.430 1.00 85.44 93 LYS A N 1
ATOM 757 C CA . LYS A 1 93 ? -30.312 7.482 46.513 1.00 85.44 93 LYS A CA 1
ATOM 758 C C . LYS A 1 93 ? -29.830 6.134 45.980 1.00 85.44 93 LYS A C 1
ATOM 760 O O . LYS A 1 93 ? -29.024 6.109 45.052 1.00 85.44 93 LYS A O 1
ATOM 765 N N . LEU A 1 94 ? -30.285 5.031 46.575 1.00 89.12 94 LEU A N 1
ATOM 766 C CA . LEU A 1 94 ? -29.841 3.686 46.225 1.00 89.12 94 LEU A CA 1
ATOM 767 C C . LEU A 1 94 ? -30.442 3.242 44.888 1.00 89.12 94 LEU A C 1
ATOM 769 O O . LEU A 1 94 ? -29.711 2.766 44.026 1.00 89.12 94 LEU A O 1
ATOM 773 N N . GLN A 1 95 ? -31.743 3.483 44.686 1.00 88.94 95 GLN A N 1
ATOM 774 C CA . GLN A 1 95 ? -32.433 3.108 43.448 1.00 88.94 95 GLN A CA 1
ATOM 775 C C . GLN A 1 95 ? -31.801 3.780 42.220 1.00 88.94 95 GLN A C 1
ATOM 777 O O . GLN A 1 95 ? -31.486 3.112 41.240 1.00 88.94 95 GLN A O 1
ATOM 782 N N . GLN A 1 96 ? -31.516 5.084 42.308 1.00 90.19 96 GLN A N 1
ATOM 783 C CA . GLN A 1 96 ? -30.845 5.816 41.231 1.00 90.19 96 GLN A CA 1
ATOM 784 C C . GLN A 1 96 ? -29.457 5.232 40.912 1.00 90.19 96 GLN A C 1
ATOM 786 O O . GLN A 1 96 ? -29.100 5.085 39.746 1.00 90.19 96 GLN A O 1
ATOM 791 N N . ALA A 1 97 ? -28.668 4.885 41.935 1.00 92.56 97 ALA A N 1
ATOM 792 C CA . ALA A 1 97 ? -27.346 4.295 41.732 1.00 92.56 97 ALA A CA 1
ATOM 793 C C . ALA A 1 97 ? -27.427 2.924 41.036 1.00 92.56 97 ALA A C 1
ATOM 795 O O . ALA A 1 97 ? -26.602 2.634 40.169 1.00 92.56 97 ALA A O 1
ATOM 796 N N . GLN A 1 98 ? -28.431 2.112 41.373 1.00 93.88 98 GLN A N 1
ATOM 797 C CA . GLN A 1 98 ? -28.673 0.809 40.747 1.00 93.88 98 GLN A CA 1
ATOM 798 C C . GLN A 1 98 ? -29.069 0.936 39.275 1.00 93.88 98 GLN A C 1
ATOM 800 O O . GLN A 1 98 ? -28.546 0.200 38.434 1.00 93.88 98 GLN A O 1
ATOM 805 N N . ASP A 1 99 ? -29.931 1.897 38.946 1.00 94.50 99 ASP A N 1
ATOM 806 C CA . ASP A 1 99 ? -30.332 2.152 37.562 1.00 94.50 99 ASP A CA 1
ATOM 807 C C . ASP A 1 99 ? -29.135 2.624 36.712 1.00 94.50 99 ASP A C 1
ATOM 809 O O . ASP A 1 99 ? -28.912 2.112 35.611 1.00 94.50 99 ASP A O 1
ATOM 813 N N . GLU A 1 100 ? -28.298 3.521 37.250 1.00 95.12 100 GLU A N 1
ATOM 814 C CA . GLU A 1 100 ? -27.058 3.970 36.597 1.00 95.12 100 GLU A CA 1
ATOM 815 C C . GLU A 1 100 ? -26.054 2.821 36.390 1.00 95.12 100 GLU A C 1
ATOM 817 O O . GLU A 1 100 ? -25.417 2.727 35.336 1.00 95.12 100 GLU A O 1
ATOM 822 N N . ILE A 1 101 ? -25.904 1.928 37.377 1.00 97.69 101 ILE A N 1
ATOM 823 C CA . 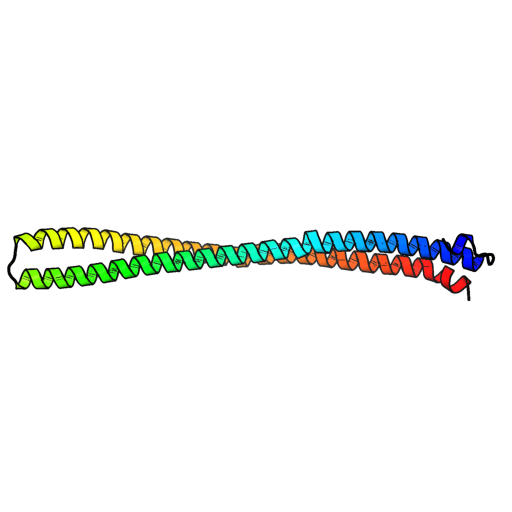ILE A 1 101 ? -25.043 0.740 37.271 1.00 97.69 101 ILE A CA 1
ATOM 824 C C . ILE A 1 101 ? -25.538 -0.178 36.155 1.00 97.69 101 ILE A C 1
ATOM 826 O O . ILE A 1 101 ? -24.738 -0.581 35.311 1.00 97.69 101 ILE A O 1
ATOM 830 N N . LYS A 1 102 ? -26.842 -0.456 36.098 1.00 97.62 102 LYS A N 1
ATOM 831 C CA . LYS A 1 102 ? -27.439 -1.320 35.073 1.00 97.62 102 LYS A CA 1
ATOM 832 C C . LYS A 1 102 ? -27.235 -0.766 33.661 1.00 97.62 102 LYS A C 1
ATOM 834 O O . LYS A 1 102 ? -26.935 -1.518 32.732 1.00 97.62 102 LYS A O 1
ATOM 839 N N . GLU A 1 103 ? -27.358 0.548 33.483 1.00 97.19 103 GLU A N 1
ATOM 840 C CA . GLU A 1 103 ? -27.064 1.195 32.200 1.00 97.19 103 GLU A CA 1
ATOM 841 C C . GLU A 1 103 ? -25.580 1.046 31.819 1.00 97.19 103 GLU A C 1
ATOM 843 O O . GLU A 1 103 ? -25.248 0.706 30.678 1.00 97.19 103 GLU A O 1
ATOM 848 N N . LEU A 1 104 ? -24.672 1.269 32.775 1.00 97.62 104 LEU A N 1
ATOM 849 C CA . LEU A 1 104 ? -23.230 1.134 32.559 1.00 97.62 104 LEU A CA 1
ATOM 850 C C . LEU A 1 104 ? -22.814 -0.307 32.256 1.00 97.62 104 LEU A C 1
ATOM 852 O O . LEU A 1 104 ? -21.965 -0.509 31.392 1.00 97.62 104 LEU A O 1
ATOM 856 N N . GLU A 1 105 ? -23.424 -1.304 32.891 1.00 98.12 105 GLU A N 1
ATOM 857 C CA . GLU A 1 105 ? -23.212 -2.721 32.571 1.00 98.12 105 GLU A CA 1
ATOM 858 C C . GLU A 1 105 ? -23.547 -3.024 31.109 1.00 98.12 105 GLU A C 1
ATOM 860 O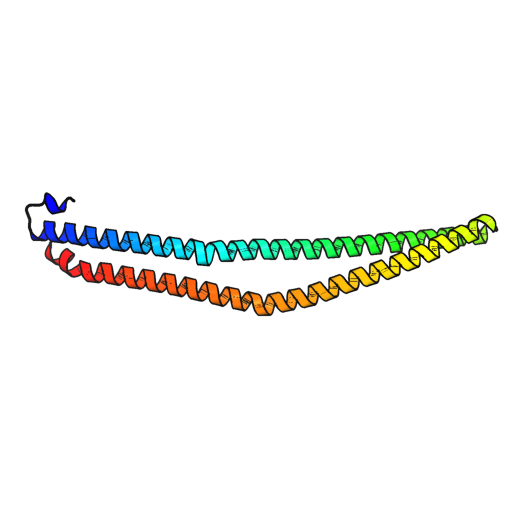 O . GLU A 1 105 ? -22.747 -3.652 30.411 1.00 98.12 105 GLU A O 1
ATOM 865 N N . GLY A 1 106 ? -24.675 -2.503 30.614 1.00 98.19 106 GLY A N 1
ATOM 866 C CA . GLY A 1 106 ? -25.037 -2.602 29.201 1.00 98.19 106 GLY A CA 1
ATOM 867 C C . GLY A 1 106 ? -23.995 -1.957 28.281 1.00 98.19 106 GLY A C 1
ATOM 868 O O . GLY A 1 106 ? -23.597 -2.551 27.277 1.00 98.19 106 GLY A O 1
ATOM 869 N N . LYS A 1 107 ? -23.484 -0.772 28.644 1.00 98.00 107 LYS A N 1
ATOM 870 C CA . LYS A 1 107 ? -22.428 -0.082 27.877 1.00 98.00 107 LYS A CA 1
ATOM 871 C C . LYS A 1 107 ? -21.097 -0.836 27.888 1.00 98.00 107 LYS A C 1
ATOM 873 O O . LYS A 1 107 ? -20.433 -0.878 26.855 1.00 98.00 107 LYS A O 1
ATOM 878 N N . VAL A 1 108 ? -20.710 -1.442 29.013 1.00 98.56 108 VAL A N 1
ATOM 879 C CA . VAL A 1 108 ? -19.492 -2.265 29.113 1.00 98.56 108 VAL A CA 1
ATOM 880 C C . VAL A 1 108 ? -19.606 -3.498 28.222 1.00 98.56 108 VAL A C 1
ATOM 882 O O . VAL A 1 108 ? -18.690 -3.753 27.444 1.00 98.56 108 VAL A O 1
ATOM 885 N N . GLN A 1 109 ? -20.737 -4.211 28.267 1.00 98.25 109 GLN A N 1
ATOM 886 C CA . GLN A 1 109 ? -20.976 -5.368 27.398 1.00 98.25 109 GLN A CA 1
ATOM 887 C C . GLN A 1 109 ? -20.957 -4.990 25.913 1.00 98.25 109 GLN A C 1
ATOM 889 O O . GLN A 1 109 ? -20.426 -5.734 25.090 1.00 98.25 109 GLN A O 1
ATOM 894 N N . GLN A 1 110 ? -21.528 -3.839 25.548 1.00 98.06 110 GLN A N 1
ATOM 895 C CA . GLN A 1 110 ? -21.478 -3.368 24.166 1.00 98.06 110 GLN A CA 1
ATOM 896 C C . GLN A 1 110 ? -20.048 -3.002 23.746 1.00 98.06 110 GLN A C 1
ATOM 898 O O . GLN A 1 110 ? -19.613 -3.405 22.672 1.00 98.06 110 GLN A O 1
ATOM 903 N N . GLY A 1 111 ? -19.300 -2.296 24.599 1.00 98.25 111 GLY A N 1
ATOM 904 C CA . GLY A 1 111 ? -17.908 -1.931 24.330 1.00 98.25 111 GLY A CA 1
ATOM 905 C C . GLY A 1 111 ? -16.994 -3.145 24.137 1.00 98.25 111 GLY A C 1
ATOM 906 O O . GLY A 1 111 ? -16.156 -3.141 23.236 1.00 98.25 111 GLY A O 1
ATOM 907 N N . GLU A 1 112 ? -17.196 -4.202 24.926 1.00 98.38 112 GLU A N 1
ATOM 908 C CA . GLU A 1 112 ? -16.496 -5.482 24.769 1.00 98.38 112 GLU A CA 1
ATOM 909 C C . GLU A 1 112 ? -16.803 -6.123 23.410 1.00 98.38 112 GLU A C 1
ATOM 911 O O . GLU A 1 112 ? -15.884 -6.426 22.648 1.00 98.38 112 GLU A O 1
ATOM 916 N N . LYS A 1 113 ? -18.091 -6.240 23.053 1.00 98.44 113 LYS A N 1
ATOM 917 C CA . LYS A 1 113 ? -18.523 -6.784 21.753 1.00 98.44 113 LYS A CA 1
ATOM 918 C C . LYS A 1 113 ? -17.949 -5.998 20.578 1.00 98.44 113 LYS A C 1
ATOM 920 O O . LYS A 1 113 ? -17.464 -6.600 19.620 1.00 98.44 113 LYS A O 1
ATOM 925 N N . ASP A 1 114 ? -17.975 -4.668 20.649 1.00 98.06 114 ASP A N 1
ATOM 926 C CA . ASP A 1 114 ? -17.426 -3.795 19.610 1.00 98.06 114 ASP A CA 1
ATOM 927 C C . ASP A 1 114 ? -15.915 -4.025 19.448 1.00 98.06 114 ASP A C 1
ATOM 929 O O . ASP A 1 114 ? -15.415 -4.159 18.326 1.00 98.06 114 ASP A O 1
ATOM 933 N N . PHE A 1 115 ? -15.184 -4.125 20.565 1.00 98.56 115 PHE A N 1
ATOM 934 C CA . PHE A 1 115 ? -13.745 -4.386 20.573 1.00 98.56 115 PHE A CA 1
ATOM 935 C C . PHE A 1 115 ? -13.385 -5.781 20.036 1.00 98.56 115 PHE A C 1
ATOM 937 O O . PHE A 1 115 ? -12.417 -5.936 19.276 1.00 98.56 115 PHE A O 1
ATOM 944 N N . GLU A 1 116 ? -14.147 -6.810 20.392 1.00 98.44 116 GLU A N 1
ATOM 945 C CA . GLU A 1 116 ? -13.953 -8.162 19.870 1.00 98.44 116 GLU A CA 1
ATOM 946 C C . GLU A 1 116 ? -14.230 -8.230 18.369 1.00 98.44 116 GLU A C 1
ATOM 948 O O . GLU A 1 116 ? -13.430 -8.799 17.615 1.00 98.44 116 GLU A O 1
ATOM 953 N N . LEU A 1 117 ? -15.324 -7.608 17.922 1.00 98.19 117 LEU A N 1
ATOM 954 C CA . LEU A 1 117 ? -15.723 -7.575 16.521 1.00 98.19 117 LEU A CA 1
ATOM 955 C C . LEU A 1 117 ? -14.654 -6.904 15.656 1.00 98.19 117 LEU A C 1
ATOM 957 O O . LEU A 1 117 ? -14.220 -7.488 14.654 1.00 98.19 117 LEU A O 1
ATOM 961 N N . ILE A 1 118 ? -14.173 -5.719 16.051 1.00 97.88 118 ILE A N 1
ATOM 962 C CA . ILE A 1 118 ? -13.108 -5.033 15.310 1.00 97.88 118 ILE A CA 1
ATOM 963 C C . ILE A 1 118 ? -11.805 -5.842 15.337 1.00 97.88 118 ILE A C 1
ATOM 965 O O . ILE A 1 118 ? -11.173 -6.023 14.300 1.00 97.88 118 ILE A O 1
ATOM 969 N N . SER A 1 119 ? -11.434 -6.429 16.480 1.00 98.19 119 SER A N 1
ATOM 970 C CA . SER A 1 119 ? -10.225 -7.258 16.606 1.00 98.19 119 SER A CA 1
ATOM 971 C C . SER A 1 119 ? -10.273 -8.516 15.735 1.00 98.19 119 SER A C 1
ATOM 973 O O . SER A 1 119 ? -9.259 -8.932 15.169 1.00 98.19 119 SER A O 1
ATOM 975 N N . LYS A 1 120 ? -11.439 -9.161 15.633 1.00 98.25 120 LYS A N 1
ATOM 976 C CA . LYS A 1 120 ? -11.655 -10.331 14.773 1.00 98.25 120 LYS A CA 1
ATOM 977 C C . LYS A 1 12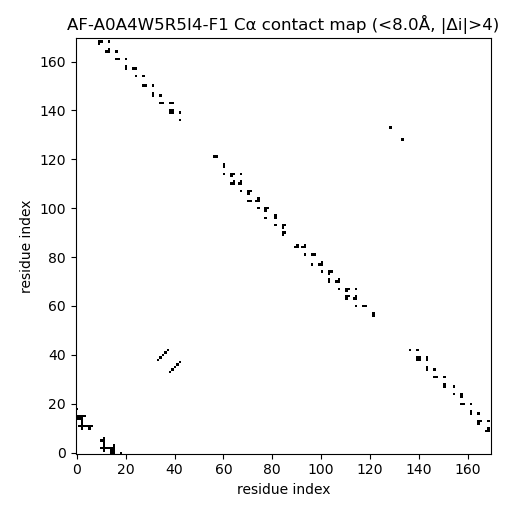0 ? -11.586 -9.946 13.298 1.00 98.25 120 LYS A C 1
ATOM 979 O O . LYS A 1 120 ? -10.939 -10.641 12.517 1.00 98.25 120 LYS A O 1
ATOM 984 N N . THR A 1 121 ? -12.214 -8.830 12.939 1.00 97.81 121 THR A N 1
ATOM 985 C CA . THR A 1 121 ? -12.231 -8.314 11.567 1.00 97.81 121 THR A CA 1
ATOM 986 C C . THR A 1 121 ? -10.824 -7.944 11.109 1.00 97.81 121 THR A C 1
ATOM 988 O O . THR A 1 121 ? -10.390 -8.412 10.062 1.00 97.81 121 THR A O 1
ATOM 991 N N . ILE A 1 122 ? -10.064 -7.221 11.939 1.00 97.00 122 ILE A N 1
ATOM 992 C CA . ILE A 1 122 ? -8.668 -6.862 11.657 1.00 97.00 122 ILE A CA 1
ATOM 993 C C . ILE A 1 122 ? -7.815 -8.105 11.417 1.00 97.00 122 ILE A C 1
ATOM 995 O O . ILE A 1 122 ? -7.118 -8.170 10.413 1.00 97.00 122 ILE A O 1
ATOM 999 N N . ARG A 1 123 ? -7.895 -9.122 12.286 1.00 96.62 123 ARG A N 1
ATOM 1000 C CA . ARG A 1 123 ? -7.122 -10.365 12.107 1.00 96.62 123 ARG A CA 1
ATOM 1001 C C . ARG A 1 123 ? -7.429 -11.050 10.777 1.00 96.62 123 ARG A C 1
ATOM 1003 O O . ARG A 1 123 ? -6.508 -11.443 10.067 1.00 96.62 123 ARG A O 1
ATOM 1010 N N . LYS A 1 124 ? -8.713 -11.161 10.424 1.00 96.44 124 LYS A N 1
ATOM 1011 C CA . LYS A 1 124 ? -9.140 -11.747 9.148 1.00 96.44 124 LYS A CA 1
ATOM 1012 C C . LYS A 1 124 ? -8.576 -10.966 7.958 1.00 96.44 124 LYS A C 1
ATOM 1014 O O . LYS A 1 124 ? -8.048 -11.569 7.027 1.00 96.44 124 LYS A O 1
ATOM 1019 N N . GLU A 1 125 ? -8.697 -9.645 7.992 1.00 94.38 125 GLU A N 1
ATOM 1020 C CA . GLU A 1 125 ? -8.288 -8.768 6.895 1.00 94.38 125 GLU A CA 1
ATOM 1021 C C . GLU A 1 125 ? -6.765 -8.698 6.738 1.00 94.38 125 GLU A C 1
ATOM 1023 O O . GLU A 1 125 ? -6.278 -8.764 5.614 1.00 94.38 125 GLU A O 1
ATOM 1028 N N . VAL A 1 126 ? -6.001 -8.687 7.835 1.00 91.62 126 VAL A N 1
ATOM 1029 C CA . VAL A 1 126 ? -4.530 -8.771 7.797 1.00 91.62 126 VAL A CA 1
ATOM 1030 C C . VAL A 1 126 ? -4.076 -10.096 7.183 1.00 91.62 126 VAL A C 1
ATOM 1032 O O . VAL A 1 126 ? -3.265 -10.096 6.260 1.00 91.62 126 VAL A O 1
ATOM 1035 N N . SER A 1 127 ? -4.655 -11.228 7.597 1.00 92.12 127 SER A N 1
ATOM 1036 C CA . SER A 1 127 ? -4.317 -12.524 6.992 1.00 92.12 127 SER A CA 1
ATOM 1037 C C . SER A 1 127 ? -4.702 -12.623 5.511 1.00 92.12 127 SER A C 1
ATOM 1039 O O . SER A 1 127 ? -4.043 -13.342 4.758 1.00 92.12 127 SER A O 1
ATOM 1041 N N . ARG A 1 128 ? -5.767 -11.936 5.070 1.00 91.44 128 ARG A N 1
ATOM 1042 C CA . ARG A 1 128 ? -6.105 -11.837 3.63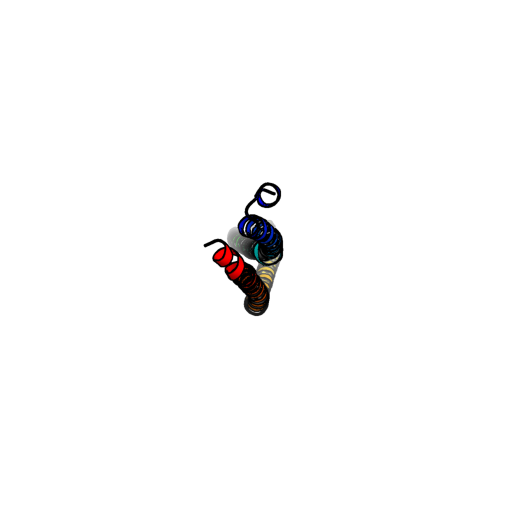9 1.00 91.44 128 ARG A CA 1
ATOM 1043 C C . ARG A 1 128 ? -5.082 -10.975 2.902 1.00 91.44 128 ARG A C 1
ATOM 1045 O O . ARG A 1 128 ? -4.560 -11.403 1.875 1.00 91.44 128 ARG A O 1
ATOM 1052 N N . PHE A 1 129 ? -4.771 -9.804 3.454 1.00 88.00 129 PHE A N 1
ATOM 1053 C CA . PHE A 1 129 ? -3.790 -8.865 2.919 1.00 88.00 129 PHE A CA 1
ATOM 1054 C C . PHE A 1 129 ? -2.441 -9.553 2.668 1.00 88.00 129 PHE A C 1
ATOM 1056 O O . PHE A 1 129 ? -1.941 -9.500 1.549 1.00 88.00 129 PHE A O 1
ATOM 1063 N N . GLU A 1 130 ? -1.904 -10.287 3.645 1.00 85.75 130 GLU A N 1
ATOM 1064 C CA . GLU A 1 130 ? -0.624 -11.002 3.511 1.00 85.75 130 GLU A CA 1
ATOM 1065 C C . GLU A 1 130 ? -0.620 -12.029 2.366 1.00 85.75 130 GLU A C 1
ATOM 1067 O O . GLU A 1 130 ? 0.386 -12.196 1.679 1.00 85.75 130 GLU A O 1
ATOM 1072 N N . LYS A 1 131 ? -1.745 -12.712 2.123 1.00 88.56 131 LYS A N 1
ATOM 1073 C CA . LYS A 1 131 ? -1.840 -13.760 1.093 1.00 88.56 131 LYS A CA 1
ATOM 1074 C C . LYS A 1 131 ? -2.054 -13.216 -0.312 1.00 88.56 131 LYS A C 1
ATOM 1076 O O . LYS A 1 131 ? -1.531 -13.787 -1.268 1.00 88.56 131 LYS A O 1
ATOM 1081 N N . GLU A 1 132 ? -2.880 -12.186 -0.448 1.00 88.06 132 GLU A N 1
ATOM 1082 C CA . GLU A 1 132 ? -3.291 -11.658 -1.751 1.00 88.06 132 GLU A CA 1
ATOM 1083 C C . GLU A 1 132 ? -2.341 -10.563 -2.226 1.00 88.06 132 GLU A C 1
ATOM 1085 O O . GLU A 1 132 ? -1.853 -10.614 -3.352 1.00 88.06 132 GLU A O 1
ATOM 1090 N N . ARG A 1 133 ? -1.984 -9.612 -1.357 1.00 84.50 133 ARG A N 1
ATOM 1091 C CA . ARG A 1 133 ? -1.219 -8.433 -1.781 1.00 84.50 133 ARG A CA 1
ATOM 1092 C C . ARG A 1 133 ? 0.219 -8.767 -2.143 1.00 84.50 133 ARG A C 1
ATOM 1094 O O . ARG A 1 133 ? 0.727 -8.233 -3.120 1.00 84.50 133 ARG A O 1
ATOM 1101 N N . VAL A 1 134 ? 0.848 -9.714 -1.444 1.00 83.31 134 VAL A N 1
ATOM 1102 C CA . VAL A 1 134 ? 2.190 -10.204 -1.815 1.00 83.31 134 VAL A CA 1
ATOM 1103 C C . VAL A 1 134 ? 2.201 -10.774 -3.237 1.00 83.31 134 VAL A C 1
ATOM 1105 O O . VAL A 1 134 ? 3.176 -10.589 -3.965 1.00 83.31 134 VAL A O 1
ATOM 1108 N N . LYS A 1 135 ? 1.116 -11.436 -3.661 1.00 88.88 135 LYS A N 1
ATOM 1109 C CA . LYS A 1 135 ? 1.003 -11.971 -5.024 1.00 88.88 135 LYS A CA 1
ATOM 1110 C C . LYS A 1 135 ? 0.853 -10.849 -6.042 1.00 88.88 135 LYS A C 1
ATOM 1112 O O . LYS A 1 135 ? 1.595 -10.843 -7.019 1.00 88.88 135 LYS A O 1
ATOM 1117 N N . ASP A 1 136 ? -0.039 -9.898 -5.787 1.00 88.44 136 ASP A N 1
ATOM 1118 C CA . ASP A 1 136 ? -0.262 -8.757 -6.681 1.00 88.44 136 ASP A CA 1
ATOM 1119 C C . ASP A 1 136 ? 1.022 -7.939 -6.866 1.00 88.44 136 ASP A C 1
ATOM 1121 O O . ASP A 1 136 ? 1.430 -7.668 -7.994 1.00 88.44 136 ASP A O 1
ATOM 1125 N N . PHE A 1 137 ? 1.719 -7.633 -5.768 1.00 89.31 137 PHE A N 1
ATOM 1126 C CA . PHE A 1 137 ? 2.997 -6.924 -5.804 1.00 89.31 137 PHE A CA 1
ATOM 1127 C C . PHE A 1 137 ? 4.039 -7.676 -6.623 1.00 89.31 137 PHE A C 1
ATOM 1129 O O . PHE A 1 137 ? 4.678 -7.101 -7.501 1.00 89.31 137 PHE A O 1
ATOM 1136 N N . LYS A 1 138 ? 4.175 -8.985 -6.385 1.00 91.56 138 LYS A N 1
ATOM 1137 C CA . LYS A 1 138 ? 5.103 -9.825 -7.141 1.00 91.56 138 LYS A CA 1
ATOM 1138 C C . LYS A 1 138 ? 4.809 -9.774 -8.641 1.00 91.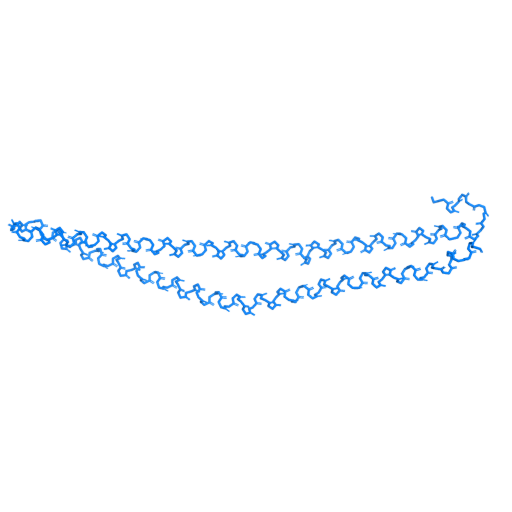56 138 LYS A C 1
ATOM 1140 O O . LYS A 1 138 ? 5.747 -9.665 -9.422 1.00 91.56 138 LYS A O 1
ATOM 1145 N N . VAL A 1 139 ? 3.541 -9.837 -9.049 1.00 92.75 139 VAL A N 1
ATOM 1146 C CA . VAL A 1 139 ? 3.158 -9.785 -10.468 1.00 92.75 139 VAL A CA 1
ATOM 1147 C C . VAL A 1 139 ? 3.558 -8.456 -11.105 1.00 92.75 139 VAL A C 1
ATOM 1149 O O . VAL A 1 139 ? 4.124 -8.460 -12.195 1.00 92.75 139 VAL A O 1
ATOM 1152 N N . VAL A 1 140 ? 3.295 -7.326 -10.444 1.00 92.69 140 VAL A N 1
ATOM 1153 C CA . VAL A 1 140 ? 3.632 -6.005 -11.001 1.00 92.69 140 VAL A CA 1
ATOM 1154 C C . VAL A 1 140 ? 5.148 -5.796 -11.056 1.00 92.69 140 VAL A C 1
ATOM 1156 O O . VAL A 1 140 ? 5.655 -5.347 -12.080 1.00 92.69 140 VAL A O 1
ATOM 1159 N N . ILE A 1 141 ? 5.889 -6.202 -10.019 1.00 94.25 141 ILE A N 1
ATOM 1160 C CA . ILE A 1 141 ? 7.357 -6.114 -10.015 1.00 94.25 141 ILE A CA 1
ATOM 1161 C C . ILE A 1 141 ? 7.982 -6.992 -11.097 1.00 94.25 141 ILE A C 1
ATOM 1163 O O . ILE A 1 141 ? 8.922 -6.554 -11.751 1.00 94.25 141 ILE A O 1
ATOM 1167 N N . ILE A 1 142 ? 7.470 -8.204 -11.322 1.00 95.75 142 ILE A N 1
ATOM 1168 C CA . ILE A 1 142 ? 7.965 -9.056 -12.412 1.00 95.75 142 ILE A CA 1
ATOM 1169 C C . ILE A 1 142 ? 7.773 -8.356 -13.758 1.00 95.75 142 ILE A C 1
ATOM 1171 O O . ILE A 1 142 ? 8.738 -8.244 -14.504 1.00 95.75 142 ILE A O 1
ATOM 1175 N N . LYS A 1 143 ? 6.583 -7.805 -14.030 1.00 94.69 143 LYS A N 1
ATOM 1176 C CA . LYS A 1 143 ? 6.319 -7.060 -15.273 1.00 94.69 143 LYS A CA 1
ATOM 1177 C C . LYS A 1 143 ? 7.251 -5.862 -15.448 1.00 94.69 143 LYS A C 1
ATOM 1179 O O . LYS A 1 143 ? 7.737 -5.610 -16.544 1.00 94.69 143 LYS A O 1
ATOM 1184 N N . TYR A 1 144 ? 7.511 -5.134 -14.366 1.00 96.12 144 TYR A N 1
ATOM 1185 C CA . TYR A 1 144 ? 8.450 -4.019 -14.373 1.00 96.12 144 TYR A CA 1
ATOM 1186 C C . TYR A 1 144 ? 9.881 -4.478 -14.701 1.00 96.12 144 TYR A C 1
ATOM 1188 O O . TYR A 1 144 ? 10.523 -3.920 -15.586 1.00 96.12 144 TYR A O 1
ATOM 1196 N N . LEU A 1 145 ? 10.363 -5.542 -14.051 1.00 96.94 145 LEU A N 1
ATOM 1197 C CA . LEU A 1 145 ? 11.688 -6.106 -14.323 1.00 96.94 145 LEU A CA 1
ATOM 1198 C C . LEU A 1 145 ? 11.804 -6.652 -15.753 1.00 96.94 145 LEU A C 1
ATOM 1200 O O . LEU A 1 145 ? 12.837 -6.468 -16.390 1.00 96.94 145 LEU A O 1
ATOM 1204 N N . GLU A 1 146 ? 10.756 -7.291 -16.274 1.00 96.38 146 GLU A N 1
ATOM 1205 C CA . GLU A 1 146 ? 10.688 -7.735 -17.670 1.00 96.38 146 GLU A CA 1
ATOM 1206 C C . GLU A 1 146 ? 10.802 -6.548 -18.635 1.00 96.38 146 GLU A C 1
ATOM 1208 O O . GLU A 1 146 ? 11.589 -6.615 -19.579 1.00 96.38 146 GLU A O 1
ATOM 1213 N N . SER A 1 147 ? 10.096 -5.445 -18.362 1.00 95.88 147 SER A N 1
ATOM 1214 C CA . SER A 1 147 ? 10.202 -4.202 -19.137 1.00 95.88 147 SER A CA 1
ATOM 1215 C C . SER A 1 147 ? 11.625 -3.639 -19.115 1.00 95.88 147 SER A C 1
ATOM 1217 O O . SER A 1 147 ? 12.160 -3.294 -20.165 1.00 95.88 147 SER A O 1
ATOM 1219 N N . LEU A 1 148 ? 12.276 -3.595 -17.946 1.00 96.38 148 LEU A N 1
ATOM 1220 C CA . LEU A 1 148 ? 13.661 -3.127 -17.832 1.00 96.38 148 LEU A CA 1
ATOM 1221 C C . LEU A 1 148 ? 14.627 -3.990 -18.647 1.00 96.38 148 LEU A C 1
ATOM 1223 O O . LEU A 1 148 ? 15.484 -3.467 -19.357 1.00 96.38 148 LEU A O 1
ATOM 1227 N N . VAL A 1 149 ? 14.490 -5.316 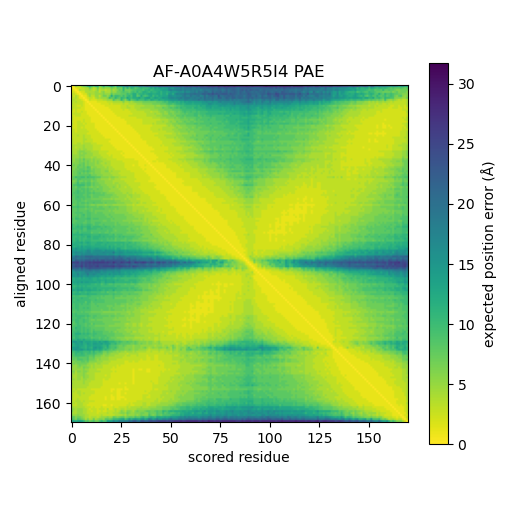-18.566 1.00 97.62 149 VAL A N 1
ATOM 1228 C CA . VAL A 1 149 ? 15.332 -6.243 -19.333 1.00 97.62 149 VAL A CA 1
ATOM 1229 C C . VAL A 1 149 ? 15.131 -6.041 -20.833 1.00 97.62 149 VAL A C 1
ATOM 1231 O O . VAL A 1 149 ? 16.114 -6.001 -21.570 1.00 97.62 149 VAL A O 1
ATOM 1234 N N . GLN A 1 150 ? 13.887 -5.879 -21.289 1.00 96.75 150 GLN A N 1
ATOM 1235 C CA . GLN A 1 150 ? 13.580 -5.626 -22.698 1.00 96.75 150 GLN A CA 1
ATOM 1236 C C . GLN A 1 150 ? 14.208 -4.321 -23.191 1.00 96.75 150 GLN A C 1
ATOM 1238 O O . GLN A 1 150 ? 14.848 -4.323 -24.244 1.00 96.75 150 GLN A O 1
ATOM 1243 N N . THR A 1 151 ? 14.108 -3.243 -22.409 1.00 96.81 151 THR A N 1
ATOM 1244 C CA . THR A 1 151 ? 14.775 -1.974 -22.714 1.00 96.81 151 THR A CA 1
ATOM 1245 C C . THR A 1 151 ? 16.284 -2.167 -22.852 1.00 96.81 151 THR A C 1
ATOM 1247 O O . THR A 1 151 ? 16.862 -1.815 -23.878 1.00 96.81 151 THR A O 1
ATOM 1250 N N . GLN A 1 152 ? 16.938 -2.810 -21.885 1.00 96.94 152 GLN A N 1
ATOM 1251 C CA . GLN A 1 152 ? 18.390 -3.013 -21.948 1.00 96.94 152 GLN A CA 1
ATOM 1252 C C . GLN A 1 152 ? 18.817 -3.896 -23.131 1.00 96.94 152 GLN A C 1
ATOM 1254 O O . GLN A 1 152 ? 19.809 -3.611 -23.800 1.00 96.94 152 GLN A O 1
ATOM 1259 N N . GLN A 1 153 ? 18.047 -4.937 -23.451 1.00 98.19 153 GLN A N 1
ATOM 1260 C CA . GLN A 1 153 ? 18.296 -5.763 -24.634 1.00 98.19 153 GLN A CA 1
ATOM 1261 C C . GLN A 1 153 ? 18.164 -4.966 -25.934 1.00 98.19 153 GLN A C 1
ATOM 1263 O O . GLN A 1 153 ? 18.935 -5.184 -26.869 1.00 98.19 153 GLN A O 1
ATOM 1268 N N . GLN A 1 154 ? 17.197 -4.053 -26.015 1.00 98.00 154 GLN A N 1
ATOM 1269 C CA . GLN A 1 154 ? 17.007 -3.227 -27.200 1.00 98.00 154 GLN A CA 1
ATOM 1270 C C . GLN A 1 154 ? 18.122 -2.184 -27.356 1.00 98.00 154 GLN A C 1
ATOM 1272 O O . GLN A 1 154 ? 18.611 -1.986 -28.468 1.00 98.00 154 GLN A O 1
ATOM 1277 N N . LEU A 1 155 ? 18.587 -1.601 -26.248 1.00 97.56 155 LEU A N 1
ATOM 1278 C CA . LEU A 1 155 ? 19.741 -0.703 -26.219 1.00 97.56 155 LEU A CA 1
ATOM 1279 C C . LEU A 1 155 ? 21.003 -1.391 -26.761 1.00 97.56 155 LEU A C 1
ATOM 1281 O O . LEU A 1 155 ? 21.689 -0.834 -27.618 1.00 97.56 155 LEU A O 1
ATOM 1285 N N . ILE A 1 156 ? 21.277 -2.623 -26.316 1.00 97.75 156 ILE A N 1
ATOM 1286 C CA . ILE A 1 156 ? 22.403 -3.427 -26.818 1.00 97.75 156 ILE A CA 1
ATOM 1287 C C . ILE A 1 156 ? 22.297 -3.613 -28.334 1.00 97.75 156 ILE A C 1
ATOM 1289 O O . ILE A 1 156 ? 23.262 -3.347 -29.044 1.00 97.75 156 ILE A O 1
ATOM 1293 N N . LYS A 1 157 ? 21.118 -3.988 -28.848 1.00 97.88 157 LYS A N 1
ATOM 1294 C CA . LYS A 1 157 ? 20.907 -4.178 -30.293 1.00 97.88 157 LYS A CA 1
ATOM 1295 C C . LYS A 1 157 ? 21.168 -2.909 -31.102 1.00 97.88 157 LYS A C 1
ATOM 1297 O O . LYS A 1 157 ? 21.717 -3.002 -32.197 1.00 97.88 157 LYS A O 1
ATOM 1302 N N . TYR A 1 158 ? 20.776 -1.737 -30.597 1.00 97.69 158 TYR A N 1
ATOM 1303 C CA . TYR A 1 158 ? 21.051 -0.468 -31.276 1.00 97.69 158 TYR A CA 1
ATOM 1304 C C . TYR A 1 158 ? 22.554 -0.193 -31.374 1.00 97.69 158 TYR A C 1
ATOM 1306 O O . TYR A 1 158 ? 23.044 0.131 -32.457 1.00 97.69 158 TYR A O 1
ATOM 1314 N N . TRP A 1 159 ? 23.298 -0.408 -30.288 1.00 97.50 159 TRP A N 1
ATOM 1315 C CA . TRP A 1 159 ? 24.753 -0.244 -30.292 1.00 97.50 159 TRP A CA 1
ATOM 1316 C C . TRP A 1 159 ? 25.476 -1.289 -31.146 1.00 97.50 159 TRP A C 1
ATOM 1318 O O . TRP A 1 159 ? 26.394 -0.944 -31.889 1.00 97.50 159 TRP A O 1
ATOM 1328 N N . GLU A 1 160 ? 25.056 -2.554 -31.097 1.00 96.62 160 GLU A N 1
ATOM 1329 C CA . GLU A 1 160 ? 25.609 -3.624 -31.935 1.00 96.62 160 GLU A CA 1
ATOM 1330 C C . GLU A 1 160 ? 25.393 -3.352 -33.427 1.00 96.62 160 GLU A C 1
ATOM 1332 O O . GLU A 1 160 ? 26.296 -3.596 -34.228 1.00 96.62 160 GLU A O 1
ATOM 1337 N N . ALA A 1 161 ? 24.230 -2.808 -33.802 1.00 95.25 161 ALA A N 1
ATOM 1338 C CA . ALA A 1 161 ? 23.932 -2.426 -35.179 1.00 95.25 161 ALA A CA 1
ATOM 1339 C C . ALA A 1 161 ? 24.794 -1.250 -35.669 1.00 95.25 161 ALA A C 1
ATOM 1341 O O . ALA A 1 161 ? 25.140 -1.206 -36.847 1.00 95.25 161 ALA A O 1
ATOM 1342 N N . PHE A 1 162 ? 25.168 -0.325 -34.780 1.00 95.50 162 PHE A N 1
ATOM 1343 C CA . PHE A 1 162 ? 26.022 0.822 -35.106 1.00 95.50 162 PHE A CA 1
ATOM 1344 C C . PHE A 1 162 ? 27.520 0.497 -35.134 1.00 95.50 162 PHE A C 1
ATOM 1346 O O . PHE A 1 162 ? 28.285 1.115 -35.876 1.00 95.50 162 PHE A O 1
ATOM 1353 N N . LEU A 1 163 ? 27.961 -0.492 -34.354 1.00 94.19 163 LEU A N 1
ATOM 1354 C CA . LEU A 1 163 ? 29.373 -0.846 -34.196 1.00 94.19 163 LEU A CA 1
ATOM 1355 C C . LEU A 1 163 ? 30.159 -1.021 -35.519 1.00 94.19 163 LEU A C 1
ATOM 1357 O O . LEU A 1 163 ? 31.314 -0.585 -35.564 1.00 94.19 163 LEU A O 1
ATOM 1361 N N . PRO A 1 164 ? 29.617 -1.633 -36.595 1.00 92.56 164 PRO A N 1
ATOM 1362 C CA . PRO A 1 164 ? 30.323 -1.744 -37.873 1.00 92.56 164 PRO A CA 1
ATOM 1363 C C . PRO A 1 164 ? 30.623 -0.388 -38.519 1.00 92.56 164 PRO A C 1
ATOM 1365 O O . PRO A 1 164 ? 31.684 -0.211 -39.110 1.00 92.56 164 PRO A O 1
ATOM 1368 N N . GLU A 1 165 ? 29.713 0.571 -38.383 1.00 89.06 165 GLU A N 1
ATOM 1369 C CA . GLU A 1 165 ? 29.802 1.889 -39.020 1.00 89.06 165 GLU A CA 1
ATOM 1370 C C . GLU A 1 165 ? 30.758 2.794 -38.247 1.00 89.06 165 GLU A C 1
ATOM 1372 O O . GLU A 1 165 ? 31.554 3.503 -38.853 1.00 89.06 165 GLU A O 1
ATOM 1377 N N . ALA A 1 166 ? 30.812 2.652 -36.918 1.00 88.81 166 ALA A N 1
ATOM 1378 C CA . ALA A 1 166 ? 31.873 3.242 -36.105 1.00 88.81 166 ALA A CA 1
ATOM 1379 C C . ALA A 1 166 ? 33.270 2.711 -36.488 1.00 88.81 166 ALA A C 1
ATOM 1381 O O . ALA A 1 166 ? 34.231 3.474 -36.566 1.00 88.81 166 ALA A O 1
ATOM 1382 N N . LYS A 1 167 ? 33.392 1.404 -36.762 1.00 89.75 167 LYS A N 1
ATOM 1383 C CA . LYS A 1 167 ? 34.660 0.783 -37.188 1.00 89.75 167 LYS A CA 1
ATOM 1384 C C . LYS A 1 167 ? 35.094 1.194 -38.594 1.00 89.75 167 LYS A C 1
ATOM 1386 O O . LYS A 1 167 ? 36.284 1.142 -38.872 1.00 89.75 167 LYS A O 1
ATOM 1391 N N . ALA A 1 168 ? 34.165 1.593 -39.460 1.00 86.00 168 ALA A N 1
ATOM 1392 C CA . ALA A 1 168 ? 34.459 2.017 -40.829 1.00 86.00 168 ALA A CA 1
ATOM 1393 C C . ALA A 1 168 ? 35.119 3.409 -40.923 1.00 86.00 168 ALA A C 1
ATOM 1395 O O . ALA A 1 168 ? 35.555 3.802 -42.002 1.00 86.00 168 ALA A O 1
ATOM 1396 N N . ILE A 1 169 ? 35.175 4.155 -39.813 1.00 83.81 169 ILE A N 1
ATOM 1397 C CA . ILE A 1 169 ? 35.848 5.460 -39.711 1.00 83.81 169 ILE A CA 1
ATOM 1398 C C . ILE A 1 169 ? 37.352 5.298 -39.410 1.00 83.81 169 ILE A C 1
ATOM 1400 O O . ILE A 1 169 ? 38.124 6.214 -39.689 1.00 83.81 169 ILE A O 1
ATOM 1404 N N . ALA A 1 170 ? 37.743 4.170 -38.800 1.00 61.69 170 ALA A N 1
ATOM 1405 C CA . ALA A 1 170 ? 39.100 3.894 -38.318 1.00 61.69 170 ALA A CA 1
ATOM 1406 C C . ALA A 1 170 ? 40.072 3.456 -39.423 1.00 61.69 170 ALA A C 1
ATOM 1408 O O . ALA A 1 170 ? 39.624 2.825 -40.407 1.00 61.69 170 ALA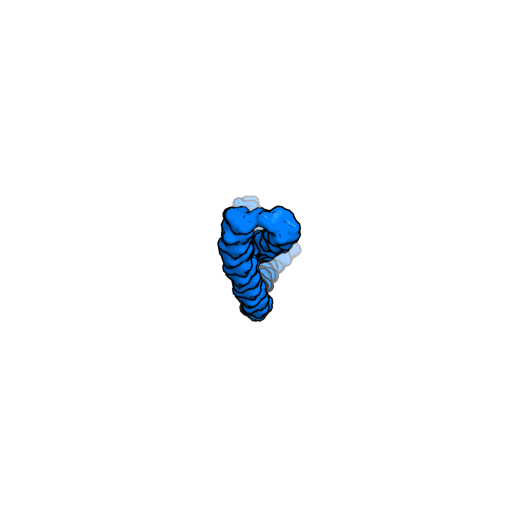 A O 1
#

Foldseek 3Di:
DVLVVDPPVLVSVLVVLVVVLVVVLVVLVVLLVCLCVPLPVVLVVVVVVVVVVLVVLVVVLVVLVVQLVVLVVVLVVLVVVLVVCVVVVPVVVNVVSVVVSVVSVVVNVVSVVVSVVSVVVSVVVVVVCVVPVVVVNVVSVVVSVVSVVVSVVVSVVSCVVSVVSVVSVD

InterPro domains:
  IPR015404 Sorting nexin/Vps5-like, C-terminal [PF09325] (1-164)
  IPR027267 AH/BAR domain superfamily [G3DSA:1.20.1270.60] (1-170)

Radius of gyration: 35.97 Å; Cα contacts (8 Å, |Δi|>4): 95; chains: 1; bounding box: 73×33×102 Å

pLDDT: mean 93.51, std 5.63, range [61.69, 98.56]

Secondary structure (DSSP, 8-state):
-GGGG--SHHHHHHHHHHHHHHHHHHHHHHHHHHHIIIIIIHHHHHHHHHHHHHHHHHHHHHHHHHHHHHHHHHHHHHHHHHHHHHHTT-HHHHHHHHHHHHHHHHHHHHHHHHHHHHHHHHHHHHHHHHHHHHHHHHHHHHHHHHHHHHHHHHHHHHHHHHHHHHHTT-

Sequence (170 aa):
MLGNSEDHTALSRALSQLAEVEEKIDQLHQDQAYADFYLFSELLGDYVRLITAVKGVFDHRMKTWSKWQDTQLLLQKKREAEAKLQFANKPDKLQQAQDEIKELEGKVQQGEKDFELISKTIRKEVSRFEKERVKDFKVVIIKYLESLVQTQQQLIKYWEAFLPEAKAIA